Protein AF-A0A443SH19-F1 (afdb_monomer_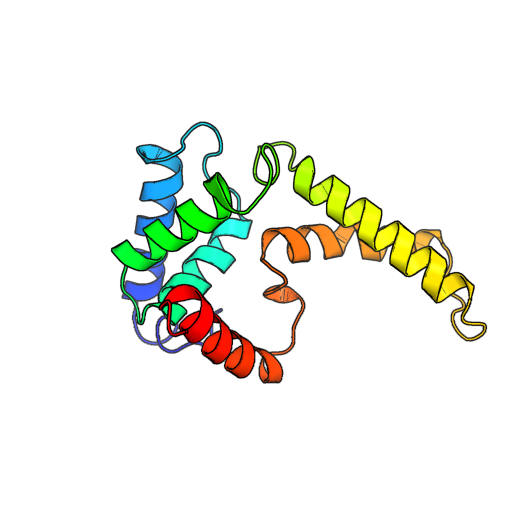lite)

InterPro domains:
  IPR000195 Rab-GAP-TBC domain [PF00566] (2-131)
  IPR000195 Rab-GAP-TBC domain [PS50086] (1-146)
  IPR035969 Rab-GAP-TBC domain superfamily [SSF47923] (1-92)
  IPR050302 Rab GTPase-activating TBC domain-containing protein [PTHR47219] (1-131)

Radius of gyration: 17.38 Å; chains: 1; bounding box: 37×33×47 Å

Sequence (148 aa):
MPHHTLFTTDFDGTAKLRRILIAYSVHVNPIIGYCQAMNFIAAMLLVVFDGNEIHSLMGLICIIDHYFPPQYYDQQLTGARADQFLLRDLVTNRLRCDPKVILSEQIMDEITNSVTLNWFLSLFHNAVPWQHRAYLHYKSKLYICGVQ

Organism: NCBI:txid299467

Structure (mmCIF, N/CA/C/O backbone):
data_AF-A0A443SH19-F1
#
_entry.id   AF-A0A443SH19-F1
#
loop_
_atom_site.group_PDB
_atom_site.id
_atom_site.type_symbol
_atom_site.label_atom_id
_atom_site.label_alt_id
_atom_site.label_comp_id
_atom_site.label_asym_id
_atom_site.label_entity_id
_atom_site.label_seq_id
_atom_site.pdbx_PDB_ins_code
_atom_site.Cartn_x
_atom_site.Cartn_y
_atom_site.Cartn_z
_atom_site.occupancy
_atom_site.B_iso_or_equiv
_atom_site.auth_seq_id
_atom_site.auth_comp_id
_atom_site.auth_asym_id
_atom_site.auth_atom_id
_atom_site.pdbx_PDB_model_num
ATOM 1 N N . MET A 1 1 ? 4.291 -11.831 -0.068 1.00 52.41 1 MET A N 1
ATOM 2 C CA . MET A 1 1 ? 3.765 -12.998 -0.811 1.00 52.41 1 MET A CA 1
ATOM 3 C C . MET A 1 1 ? 4.913 -13.924 -1.244 1.00 52.41 1 MET A C 1
ATOM 5 O O . MET A 1 1 ? 5.327 -13.856 -2.390 1.00 52.41 1 MET A O 1
ATOM 9 N N . PRO A 1 2 ? 5.448 -14.785 -0.364 1.00 50.94 2 PRO A N 1
ATOM 10 C CA . PRO A 1 2 ? 6.589 -15.650 -0.697 1.00 50.94 2 PRO A CA 1
ATOM 11 C C . PRO A 1 2 ? 6.222 -16.963 -1.414 1.00 50.94 2 PRO A C 1
ATOM 13 O O . PRO A 1 2 ? 7.098 -17.790 -1.594 1.00 50.94 2 PRO A O 1
ATOM 16 N N . HIS A 1 3 ? 4.957 -17.191 -1.795 1.00 54.00 3 HIS A N 1
ATOM 17 C CA . HIS A 1 3 ? 4.494 -18.466 -2.380 1.00 54.00 3 HIS A CA 1
ATOM 18 C C . HIS A 1 3 ? 3.833 -18.334 -3.761 1.00 54.00 3 HIS A C 1
ATOM 20 O O . HIS A 1 3 ? 3.348 -19.321 -4.301 1.00 54.00 3 HIS A O 1
ATOM 26 N N . HIS A 1 4 ? 3.758 -17.124 -4.322 1.00 61.28 4 HIS A N 1
ATOM 27 C CA . HIS A 1 4 ? 3.201 -16.929 -5.660 1.00 61.28 4 HIS A CA 1
ATOM 28 C C . HIS A 1 4 ? 4.296 -17.163 -6.706 1.00 61.28 4 HIS A C 1
ATOM 30 O O . HIS A 1 4 ? 5.395 -16.647 -6.523 1.00 61.28 4 HIS A O 1
ATOM 36 N N . THR A 1 5 ? 3.987 -17.858 -7.806 1.00 61.59 5 THR A N 1
ATOM 37 C CA . THR A 1 5 ? 4.937 -18.277 -8.859 1.00 61.59 5 THR A CA 1
ATOM 38 C C . THR A 1 5 ? 5.858 -17.137 -9.324 1.00 61.59 5 THR A C 1
ATOM 40 O O . THR A 1 5 ? 7.074 -17.302 -9.384 1.00 61.59 5 THR A O 1
ATOM 43 N N . LEU A 1 6 ? 5.309 -15.929 -9.515 1.00 57.97 6 LEU A N 1
ATOM 44 C CA . LEU A 1 6 ? 6.078 -14.712 -9.850 1.00 57.97 6 LEU A CA 1
ATOM 45 C C . LEU A 1 6 ? 7.191 -14.339 -8.849 1.00 57.97 6 LEU A C 1
ATOM 47 O O . LEU A 1 6 ? 8.136 -13.663 -9.230 1.00 57.97 6 LEU A O 1
ATOM 51 N N . PHE A 1 7 ? 7.074 -14.727 -7.578 1.00 58.56 7 PHE A N 1
ATOM 52 C CA . PHE A 1 7 ? 8.023 -14.396 -6.507 1.00 58.56 7 PHE A CA 1
ATOM 53 C C . PHE A 1 7 ? 8.794 -15.615 -5.974 1.00 58.56 7 PHE A C 1
ATOM 55 O O . PHE A 1 7 ? 9.685 -15.443 -5.147 1.00 58.56 7 PHE A O 1
ATOM 62 N N . THR A 1 8 ? 8.460 -16.834 -6.414 1.00 58.66 8 THR A N 1
ATOM 63 C CA . THR A 1 8 ? 9.131 -18.081 -5.997 1.00 58.66 8 THR A CA 1
ATOM 64 C C . THR A 1 8 ? 10.028 -18.688 -7.061 1.00 58.66 8 THR A C 1
ATOM 66 O O . THR A 1 8 ? 11.057 -19.260 -6.719 1.00 58.66 8 THR A O 1
ATOM 69 N N . THR A 1 9 ? 9.630 -18.619 -8.331 1.00 53.25 9 THR A N 1
ATOM 70 C CA . THR A 1 9 ? 10.354 -19.258 -9.446 1.00 53.25 9 THR A CA 1
ATOM 71 C C . THR A 1 9 ? 11.082 -18.252 -10.330 1.00 53.25 9 THR A C 1
ATOM 73 O O . THR A 1 9 ? 12.105 -18.599 -10.908 1.00 53.25 9 THR A O 1
ATOM 76 N N . ASP A 1 10 ? 10.613 -17.003 -10.377 1.00 56.41 10 ASP A N 1
ATOM 77 C CA . ASP A 1 10 ? 11.247 -15.919 -11.128 1.00 56.41 10 ASP A CA 1
ATOM 78 C C . ASP A 1 10 ? 11.981 -14.954 -10.188 1.00 56.41 10 ASP A C 1
ATOM 80 O O . ASP A 1 10 ? 11.366 -14.184 -9.448 1.00 56.41 10 ASP A O 1
ATOM 84 N N . PHE A 1 11 ? 13.315 -14.914 -10.271 1.00 59.91 11 PHE A N 1
ATOM 85 C CA . PHE A 1 11 ? 14.128 -13.861 -9.637 1.00 59.91 11 PHE A CA 1
ATOM 86 C C . PHE A 1 11 ? 13.761 -12.445 -10.137 1.00 59.91 11 PHE A C 1
ATOM 88 O O . PHE A 1 11 ? 14.098 -11.446 -9.497 1.00 59.91 11 PHE A O 1
ATOM 95 N N . ASP A 1 12 ? 13.035 -12.350 -11.254 1.00 79.44 12 ASP A N 1
ATOM 96 C CA . ASP A 1 12 ? 12.594 -11.098 -11.863 1.00 79.44 12 ASP A CA 1
ATOM 97 C C . ASP A 1 12 ? 11.445 -10.418 -11.094 1.00 79.44 12 ASP A C 1
ATOM 99 O O . ASP A 1 12 ? 11.378 -9.192 -11.069 1.00 79.44 12 ASP A O 1
ATOM 103 N N . GLY A 1 13 ? 10.583 -11.153 -10.376 1.00 81.25 13 GLY A N 1
ATOM 104 C CA . GLY A 1 13 ? 9.439 -10.554 -9.669 1.00 81.25 13 GLY A CA 1
ATOM 105 C C . GLY A 1 13 ? 9.842 -9.552 -8.580 1.00 81.25 13 GLY A C 1
ATOM 106 O O . GLY A 1 13 ? 9.282 -8.458 -8.481 1.00 81.25 13 GLY A O 1
ATOM 107 N N . THR A 1 14 ? 10.870 -9.879 -7.795 1.00 86.38 14 THR A N 1
ATOM 108 C CA . THR A 1 14 ? 11.419 -8.972 -6.770 1.00 86.38 14 THR A CA 1
ATOM 109 C C . THR A 1 14 ? 12.145 -7.781 -7.399 1.00 86.38 14 THR A C 1
ATOM 111 O O . THR A 1 14 ? 12.058 -6.662 -6.889 1.00 86.38 14 THR A O 1
ATOM 114 N N . ALA A 1 15 ? 12.833 -7.994 -8.526 1.00 90.38 15 ALA A N 1
ATOM 115 C CA . ALA A 1 15 ? 13.498 -6.921 -9.258 1.00 90.38 15 ALA A CA 1
ATOM 116 C C . ALA A 1 15 ? 12.478 -5.934 -9.854 1.00 90.38 15 ALA A C 1
ATOM 118 O O . ALA A 1 15 ? 12.632 -4.726 -9.673 1.00 90.38 15 ALA A O 1
ATOM 119 N N . LYS A 1 16 ? 11.404 -6.448 -10.469 1.00 92.75 16 LYS A N 1
ATOM 120 C CA . LYS A 1 16 ? 10.251 -5.678 -10.960 1.00 92.75 16 LYS A CA 1
ATOM 121 C C . LYS A 1 16 ? 9.607 -4.855 -9.853 1.00 92.75 16 LYS A C 1
ATOM 123 O O . LYS A 1 16 ? 9.435 -3.645 -9.983 1.00 92.75 16 LYS A O 1
ATOM 128 N N . LEU A 1 17 ? 9.325 -5.491 -8.715 1.00 93.44 17 LEU A N 1
ATOM 129 C CA . LEU A 1 17 ? 8.761 -4.814 -7.548 1.00 93.44 17 LEU A CA 1
ATOM 130 C C . LEU A 1 17 ? 9.649 -3.648 -7.095 1.00 93.44 17 LEU A C 1
ATOM 132 O O . LEU A 1 17 ? 9.162 -2.537 -6.894 1.00 93.44 17 LEU A O 1
ATOM 136 N N . ARG A 1 18 ? 10.963 -3.877 -6.984 1.00 93.94 18 ARG A N 1
ATOM 137 C CA . ARG A 1 18 ? 11.918 -2.834 -6.598 1.00 93.94 18 ARG A CA 1
ATOM 138 C C . ARG A 1 18 ? 11.941 -1.680 -7.603 1.00 93.94 18 ARG A C 1
ATOM 140 O O . ARG A 1 18 ? 11.966 -0.529 -7.176 1.00 93.94 18 ARG A O 1
ATOM 147 N N . ARG A 1 19 ? 11.916 -1.963 -8.910 1.00 96.19 19 ARG A N 1
ATOM 148 C CA . ARG A 1 19 ? 11.883 -0.927 -9.956 1.00 96.19 19 ARG A CA 1
ATOM 149 C C . ARG A 1 19 ? 10.624 -0.070 -9.862 1.00 96.19 19 ARG A C 1
ATOM 151 O O . ARG A 1 19 ? 10.749 1.149 -9.886 1.00 96.19 19 ARG A O 1
ATOM 158 N N . ILE A 1 20 ? 9.453 -0.675 -9.662 1.00 96.50 20 ILE A N 1
ATOM 159 C CA . ILE A 1 20 ? 8.187 0.057 -9.475 1.00 96.50 20 ILE A CA 1
ATOM 160 C C . ILE A 1 20 ? 8.253 0.972 -8.250 1.00 96.50 20 ILE A C 1
ATOM 162 O O . ILE A 1 20 ? 7.899 2.145 -8.330 1.00 96.50 20 ILE A O 1
ATOM 166 N N . LEU A 1 21 ? 8.728 0.457 -7.115 1.00 95.88 21 LEU A N 1
ATOM 167 C CA . LEU A 1 21 ? 8.780 1.228 -5.872 1.00 95.88 21 LEU A CA 1
ATOM 168 C C . LEU A 1 21 ? 9.782 2.384 -5.943 1.00 95.88 21 LEU A C 1
ATOM 170 O O . LEU A 1 21 ? 9.497 3.464 -5.429 1.00 95.88 21 LEU A O 1
ATOM 174 N N . ILE A 1 22 ? 10.932 2.183 -6.595 1.00 96.31 22 ILE A N 1
ATOM 175 C CA . ILE A 1 22 ? 11.896 3.260 -6.861 1.00 96.31 22 ILE A CA 1
ATOM 176 C C . ILE A 1 22 ? 11.291 4.278 -7.830 1.00 96.31 22 ILE A C 1
ATOM 178 O O . ILE A 1 22 ? 11.366 5.474 -7.566 1.00 96.31 22 ILE A O 1
ATOM 182 N N . ALA A 1 23 ? 10.652 3.820 -8.912 1.00 96.69 23 ALA A N 1
ATOM 183 C CA . ALA A 1 23 ? 9.990 4.697 -9.873 1.00 96.69 23 ALA A CA 1
ATOM 184 C C . ALA A 1 23 ? 8.982 5.615 -9.179 1.00 96.69 23 ALA A C 1
ATOM 186 O O . ALA A 1 23 ? 9.040 6.831 -9.344 1.00 96.69 23 ALA A O 1
ATOM 187 N N . TYR A 1 24 ? 8.127 5.050 -8.327 1.00 95.75 24 TYR A N 1
ATOM 188 C CA . TYR A 1 24 ? 7.164 5.830 -7.564 1.00 95.75 24 TYR A CA 1
ATOM 189 C C . TYR A 1 24 ? 7.844 6.782 -6.564 1.00 95.75 24 TYR A C 1
ATOM 191 O O . TYR A 1 24 ? 7.673 7.996 -6.648 1.00 95.75 24 TYR A O 1
ATOM 199 N N . SER A 1 25 ? 8.652 6.242 -5.646 1.00 94.75 25 SER A N 1
ATOM 200 C CA . SER A 1 25 ? 9.163 6.999 -4.493 1.00 94.75 25 SER A CA 1
ATOM 201 C C . SER A 1 25 ? 10.243 8.025 -4.827 1.00 94.75 25 SER A C 1
ATOM 203 O O . SER A 1 25 ? 10.385 8.999 -4.098 1.00 94.75 25 SER A O 1
ATOM 205 N N . VAL A 1 26 ? 11.022 7.817 -5.890 1.00 95.06 26 VAL A N 1
ATOM 206 C CA . VAL A 1 26 ? 12.130 8.712 -6.259 1.00 95.06 26 VAL A CA 1
ATOM 207 C C . VAL A 1 26 ? 11.736 9.647 -7.396 1.00 95.06 26 VAL A C 1
ATOM 209 O O . VAL A 1 26 ? 12.154 10.803 -7.399 1.00 95.06 26 VAL A O 1
ATOM 212 N N . HIS A 1 27 ? 10.952 9.165 -8.365 1.00 94.50 27 HIS A N 1
ATOM 213 C CA . HIS A 1 27 ? 10.712 9.903 -9.607 1.00 94.50 27 HIS A CA 1
ATOM 214 C C . HIS A 1 27 ? 9.301 10.480 -9.730 1.00 94.50 27 HIS A C 1
ATOM 216 O O . HIS A 1 27 ? 9.157 11.551 -10.313 1.00 94.50 27 HIS A O 1
ATOM 222 N N . VAL A 1 28 ? 8.274 9.809 -9.200 1.00 93.56 28 VAL A N 1
ATOM 223 C CA . VAL A 1 28 ? 6.881 10.271 -9.332 1.00 93.56 28 VAL A CA 1
ATOM 224 C C . VAL A 1 28 ? 6.479 11.171 -8.169 1.00 93.56 28 VAL A C 1
ATOM 226 O O . VAL A 1 28 ? 6.050 12.299 -8.395 1.00 93.56 28 VAL A O 1
ATOM 229 N N . ASN A 1 29 ? 6.631 10.698 -6.929 1.00 90.88 29 ASN A N 1
ATOM 230 C CA . ASN A 1 29 ? 6.188 11.431 -5.745 1.00 90.88 29 ASN A CA 1
ATOM 231 C C . ASN A 1 29 ? 7.216 11.349 -4.598 1.00 90.88 29 ASN A C 1
ATOM 233 O O . ASN A 1 29 ? 7.020 10.609 -3.630 1.00 90.88 29 ASN A O 1
ATOM 237 N N . PRO A 1 30 ? 8.317 12.124 -4.672 1.00 90.31 30 PRO A N 1
ATOM 238 C CA . PRO A 1 30 ? 9.358 12.125 -3.642 1.00 90.31 30 PRO A CA 1
ATOM 239 C C . PRO A 1 30 ? 8.918 12.744 -2.311 1.00 90.31 30 PRO A C 1
ATOM 241 O O . PRO A 1 30 ? 9.586 12.540 -1.301 1.00 90.31 30 PRO A O 1
ATOM 244 N N . ILE A 1 31 ? 7.804 13.486 -2.292 1.00 89.88 31 ILE A N 1
ATOM 245 C CA . ILE A 1 31 ? 7.253 14.085 -1.068 1.00 89.88 31 ILE A CA 1
ATOM 246 C C . ILE A 1 31 ? 6.655 12.997 -0.172 1.00 89.88 31 ILE A C 1
ATOM 248 O O . ILE A 1 31 ? 6.913 12.981 1.029 1.00 89.88 31 ILE A O 1
ATOM 252 N N . ILE A 1 32 ? 5.878 12.079 -0.756 1.00 89.94 32 ILE A N 1
ATOM 253 C CA . ILE A 1 32 ? 5.389 10.888 -0.047 1.00 89.94 32 ILE A CA 1
ATOM 254 C C . ILE A 1 32 ? 6.543 9.899 0.152 1.00 89.94 32 ILE A C 1
ATOM 256 O O . ILE A 1 32 ? 6.734 9.360 1.244 1.00 89.94 32 ILE A O 1
ATOM 260 N N . GLY A 1 33 ? 7.337 9.683 -0.898 1.00 89.69 33 GLY A N 1
ATOM 261 C CA . GLY A 1 33 ? 8.450 8.750 -0.882 1.00 89.69 33 GLY A CA 1
ATOM 262 C C . GLY A 1 33 ? 7.986 7.299 -0.751 1.00 89.69 33 GLY A C 1
ATOM 263 O O . GLY A 1 33 ? 6.929 6.903 -1.240 1.00 89.69 33 GLY A O 1
ATOM 264 N N . TYR A 1 34 ? 8.823 6.471 -0.130 1.00 90.38 34 TYR A N 1
ATOM 265 C CA . TYR A 1 34 ? 8.543 5.052 0.054 1.00 90.38 34 TYR A CA 1
ATOM 266 C C . TYR A 1 34 ? 7.964 4.775 1.444 1.00 90.38 34 TYR A C 1
ATOM 268 O O . TYR A 1 34 ? 8.621 5.010 2.458 1.00 90.38 34 TYR A O 1
ATOM 276 N N . CYS A 1 35 ? 6.771 4.183 1.481 1.00 87.62 35 CYS A N 1
ATOM 277 C CA . CYS A 1 35 ? 6.182 3.612 2.687 1.00 87.62 35 CYS A CA 1
ATOM 278 C C . CYS A 1 35 ? 6.202 2.078 2.606 1.00 87.62 35 CYS A C 1
ATOM 280 O O . CYS A 1 35 ? 5.839 1.502 1.580 1.00 87.62 35 CYS A O 1
ATOM 282 N N . GLN A 1 36 ? 6.573 1.397 3.699 1.00 83.56 36 GLN A N 1
ATOM 283 C CA . GLN A 1 36 ? 6.731 -0.068 3.750 1.00 83.56 36 GLN A CA 1
ATOM 284 C C . GLN A 1 36 ? 5.512 -0.828 3.206 1.00 83.56 36 GLN A C 1
ATOM 286 O O . GLN A 1 36 ? 5.647 -1.885 2.584 1.00 83.56 36 GLN A O 1
ATOM 291 N N . ALA A 1 37 ? 4.314 -0.290 3.420 1.00 82.31 37 ALA A N 1
ATOM 292 C CA . ALA A 1 37 ? 3.082 -0.928 2.990 1.00 82.31 37 ALA A CA 1
ATOM 293 C C . ALA A 1 37 ? 2.904 -0.976 1.462 1.00 82.31 37 ALA A C 1
ATOM 295 O O . ALA A 1 37 ? 2.271 -1.904 0.950 1.00 82.31 37 ALA A O 1
ATOM 296 N N . MET A 1 38 ? 3.546 -0.061 0.725 1.00 90.44 38 MET A N 1
ATOM 297 C CA . MET A 1 38 ? 3.522 -0.027 -0.741 1.00 90.44 38 MET A CA 1
ATOM 298 C C . MET A 1 38 ? 4.067 -1.316 -1.357 1.00 90.44 38 MET A C 1
ATOM 300 O O . MET A 1 38 ? 3.630 -1.689 -2.440 1.00 90.44 38 MET A O 1
ATOM 304 N N . ASN A 1 39 ? 4.951 -2.047 -0.665 1.00 90.50 39 ASN A N 1
ATOM 305 C CA . ASN A 1 39 ? 5.419 -3.359 -1.124 1.00 90.50 39 ASN A CA 1
ATOM 306 C C . ASN A 1 39 ? 4.266 -4.319 -1.396 1.00 90.50 39 ASN A C 1
ATOM 308 O O . ASN A 1 39 ? 4.287 -5.040 -2.389 1.00 90.50 39 ASN A O 1
ATOM 312 N N . PHE A 1 40 ? 3.278 -4.361 -0.501 1.00 87.12 40 PHE A N 1
ATOM 313 C CA . PHE A 1 40 ? 2.159 -5.290 -0.620 1.00 87.12 40 PHE A CA 1
ATOM 314 C C . PHE A 1 40 ? 1.225 -4.872 -1.750 1.00 87.12 40 PHE A C 1
ATOM 316 O O . PHE A 1 40 ? 0.808 -5.724 -2.532 1.00 87.12 40 PHE A O 1
ATOM 323 N N . ILE A 1 41 ? 0.962 -3.569 -1.871 1.00 89.12 41 ILE A N 1
ATOM 324 C CA . ILE A 1 41 ? 0.124 -3.007 -2.933 1.00 89.12 41 ILE A CA 1
ATOM 325 C C . ILE A 1 41 ? 0.786 -3.238 -4.294 1.00 89.12 41 ILE A C 1
ATOM 327 O O . ILE A 1 41 ? 0.182 -3.844 -5.172 1.00 89.12 41 ILE A O 1
ATOM 331 N N . ALA A 1 42 ? 2.049 -2.844 -4.458 1.00 91.38 42 ALA A N 1
ATOM 332 C CA . ALA A 1 42 ? 2.783 -3.004 -5.708 1.00 91.38 42 ALA A CA 1
ATOM 333 C C . ALA A 1 42 ? 2.984 -4.481 -6.082 1.00 91.38 42 ALA A C 1
ATOM 335 O O . ALA A 1 42 ? 2.832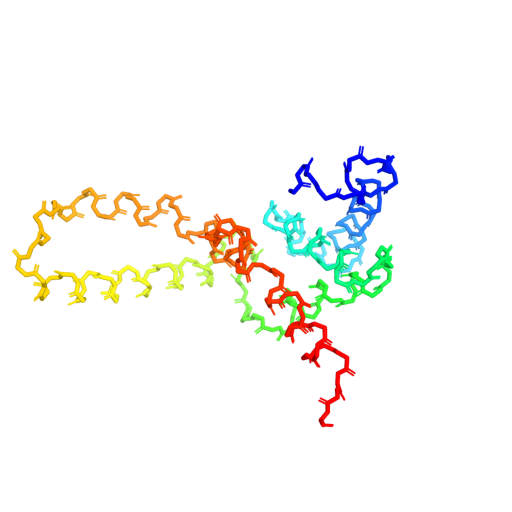 -4.839 -7.248 1.00 91.38 42 ALA A O 1
ATOM 336 N N . ALA A 1 43 ? 3.253 -5.362 -5.110 1.00 88.69 43 ALA A N 1
ATOM 337 C CA . ALA A 1 43 ? 3.332 -6.798 -5.369 1.00 88.69 43 ALA A CA 1
ATOM 338 C C . ALA A 1 43 ? 1.978 -7.368 -5.806 1.00 88.69 43 ALA A C 1
ATOM 340 O O . ALA A 1 43 ? 1.930 -8.173 -6.728 1.00 88.69 43 ALA A O 1
ATOM 341 N N . MET A 1 44 ? 0.878 -6.943 -5.179 1.00 85.94 44 MET A N 1
ATOM 342 C CA . MET A 1 44 ? -0.468 -7.346 -5.584 1.00 85.94 44 MET A CA 1
ATOM 343 C C . MET A 1 44 ? -0.789 -6.867 -7.000 1.00 85.94 44 MET A C 1
ATOM 345 O O . MET A 1 44 ? -1.266 -7.661 -7.804 1.00 85.94 44 MET A O 1
ATOM 349 N N . LEU A 1 45 ? -0.494 -5.607 -7.320 1.00 88.06 45 LEU A N 1
ATOM 350 C CA . LEU A 1 45 ? -0.709 -5.049 -8.654 1.00 88.06 45 LEU A CA 1
ATOM 351 C C . LEU A 1 45 ? 0.123 -5.778 -9.711 1.00 88.06 45 LEU A C 1
ATOM 353 O O . LEU A 1 45 ? -0.407 -6.102 -10.767 1.00 88.06 45 LEU A O 1
ATOM 357 N N . LEU A 1 46 ? 1.371 -6.138 -9.396 1.00 89.50 46 LEU A N 1
ATOM 358 C CA . LEU A 1 46 ? 2.197 -6.974 -10.268 1.00 89.50 46 LEU A CA 1
ATOM 359 C C . LEU A 1 46 ? 1.542 -8.315 -10.585 1.00 89.50 46 LEU A C 1
ATOM 361 O O . LEU A 1 46 ? 1.629 -8.764 -11.721 1.00 89.50 46 LEU A O 1
ATOM 365 N N . VAL A 1 47 ? 0.875 -8.956 -9.623 1.00 84.88 47 VAL A N 1
ATOM 366 C CA . VAL A 1 47 ? 0.130 -10.190 -9.910 1.00 84.88 47 VAL A CA 1
ATOM 367 C C . VAL A 1 47 ? -1.143 -9.891 -10.711 1.00 84.88 47 VAL A C 1
ATOM 369 O O . VAL A 1 47 ? -1.434 -10.589 -11.677 1.00 84.88 47 VAL A O 1
ATOM 372 N N . VAL A 1 48 ? -1.878 -8.828 -10.367 1.00 84.00 48 VAL A N 1
ATOM 373 C CA . VAL A 1 48 ? -3.102 -8.408 -11.077 1.00 84.00 48 VAL A CA 1
ATOM 374 C C . VAL A 1 48 ? -2.835 -8.094 -12.543 1.00 84.00 48 VAL A C 1
ATOM 376 O O . VAL A 1 48 ? -3.649 -8.449 -13.389 1.00 84.00 48 VAL A O 1
ATOM 379 N N . PHE A 1 49 ? -1.693 -7.494 -12.856 1.00 87.31 49 PHE A N 1
ATOM 380 C CA . PHE A 1 49 ? -1.303 -7.152 -14.220 1.00 87.31 49 PHE A CA 1
ATOM 381 C C . PHE A 1 49 ? -0.323 -8.150 -14.841 1.00 87.31 49 PHE A C 1
ATOM 383 O O . PHE A 1 49 ? 0.420 -7.785 -15.752 1.00 87.31 49 PHE A O 1
ATOM 390 N N . ASP A 1 50 ? -0.303 -9.390 -14.343 1.00 86.19 50 ASP A N 1
ATOM 391 C CA . ASP A 1 50 ? 0.449 -10.510 -14.919 1.00 86.19 50 ASP A CA 1
ATOM 392 C C . ASP A 1 50 ? 1.947 -10.175 -15.158 1.00 86.19 50 ASP A C 1
ATOM 394 O O . ASP A 1 50 ? 2.559 -10.554 -16.153 1.00 86.19 50 ASP A O 1
ATOM 398 N N . GLY A 1 51 ? 2.552 -9.426 -14.229 1.00 86.06 51 GLY A N 1
ATOM 399 C CA . GLY A 1 51 ? 3.961 -9.025 -14.235 1.00 86.06 51 GLY A CA 1
ATOM 400 C C . GLY A 1 51 ? 4.284 -7.736 -15.002 1.00 86.06 51 GLY A C 1
ATOM 401 O O . GLY A 1 51 ? 5.465 -7.400 -15.128 1.00 86.06 51 GLY A O 1
ATOM 402 N N . ASN A 1 52 ? 3.283 -7.009 -15.511 1.00 91.25 52 ASN A N 1
ATOM 403 C CA . ASN A 1 52 ? 3.484 -5.755 -16.242 1.00 91.25 52 ASN A CA 1
ATOM 404 C C . ASN A 1 52 ? 3.823 -4.585 -15.296 1.00 91.25 52 ASN A C 1
ATOM 406 O O . ASN A 1 52 ? 2.980 -4.126 -14.521 1.00 91.25 52 ASN A O 1
ATOM 410 N N . GLU A 1 53 ? 5.055 -4.076 -15.382 1.00 94.19 53 GLU A N 1
ATOM 411 C CA . GLU A 1 53 ? 5.560 -3.021 -14.493 1.00 94.19 53 GLU A CA 1
ATOM 412 C C . GLU A 1 53 ? 4.869 -1.670 -14.692 1.00 94.19 53 GLU A C 1
ATOM 414 O O . GLU A 1 53 ? 4.606 -0.975 -13.713 1.00 94.19 53 GLU A O 1
ATOM 419 N N . ILE A 1 54 ? 4.540 -1.311 -15.936 1.00 94.50 54 ILE A N 1
ATOM 420 C CA . ILE A 1 54 ? 3.937 -0.012 -16.263 1.00 94.50 54 ILE A CA 1
ATOM 421 C C . ILE A 1 54 ? 2.521 0.053 -15.695 1.00 94.50 54 ILE A C 1
ATOM 423 O O . ILE A 1 54 ? 2.205 0.980 -14.952 1.00 94.50 54 ILE A O 1
ATOM 427 N N . HIS A 1 55 ? 1.689 -0.957 -15.965 1.00 92.50 55 HIS A N 1
ATOM 428 C CA . HIS A 1 55 ? 0.331 -1.009 -15.413 1.00 92.50 55 HIS A CA 1
ATOM 429 C C . HIS A 1 55 ? 0.344 -1.071 -13.883 1.00 92.50 55 HIS A C 1
ATOM 431 O O . HIS A 1 55 ? -0.462 -0.414 -13.229 1.00 92.50 55 HIS A O 1
ATOM 437 N N . SER A 1 56 ? 1.300 -1.802 -13.303 1.00 93.62 56 SER A N 1
ATOM 438 C CA . SER A 1 56 ? 1.447 -1.888 -11.847 1.00 93.62 56 SER A CA 1
ATOM 439 C C . SER A 1 56 ? 1.850 -0.557 -11.219 1.00 93.62 56 SER A C 1
ATOM 441 O O . SER A 1 56 ? 1.304 -0.185 -10.183 1.00 93.62 56 SER A O 1
ATOM 443 N N . LEU A 1 57 ? 2.763 0.186 -11.849 1.00 95.12 57 LEU A N 1
ATOM 444 C CA . LEU A 1 57 ? 3.138 1.528 -11.412 1.00 95.12 57 LEU A CA 1
ATOM 445 C C . LEU A 1 57 ? 1.958 2.498 -11.528 1.00 95.12 57 LEU A C 1
ATOM 447 O O . LEU A 1 57 ? 1.676 3.215 -10.573 1.00 95.12 57 LEU A O 1
ATOM 451 N N . MET A 1 58 ? 1.236 2.487 -12.651 1.00 93.69 58 MET A N 1
ATOM 452 C CA . MET A 1 58 ? 0.045 3.325 -12.827 1.00 93.69 58 MET A CA 1
ATOM 453 C C . MET A 1 58 ? -1.027 3.006 -11.783 1.00 93.69 58 MET A C 1
ATOM 455 O O . MET A 1 58 ? -1.570 3.918 -11.170 1.00 93.69 58 MET A O 1
ATOM 459 N N . GLY A 1 59 ? -1.281 1.722 -11.516 1.00 93.19 59 GLY A N 1
ATOM 460 C CA . GLY A 1 59 ? -2.195 1.302 -10.456 1.00 93.19 59 GLY A CA 1
ATOM 461 C C . GLY A 1 59 ? -1.754 1.791 -9.075 1.00 93.19 59 GLY A C 1
ATOM 462 O O . GLY A 1 59 ? -2.590 2.236 -8.292 1.00 93.19 59 GLY A O 1
ATOM 463 N N . LEU A 1 60 ? -0.449 1.762 -8.783 1.00 93.62 60 LEU A N 1
ATOM 464 C CA . LEU A 1 60 ? 0.087 2.263 -7.518 1.00 93.62 60 LEU A CA 1
ATOM 465 C C . LEU A 1 60 ? -0.145 3.774 -7.390 1.00 93.62 60 LEU A C 1
ATOM 467 O O . LEU A 1 60 ? -0.651 4.212 -6.364 1.00 93.62 60 LEU A O 1
ATOM 471 N N . ILE A 1 61 ? 0.143 4.545 -8.441 1.00 93.75 61 ILE A N 1
ATOM 472 C CA . ILE A 1 61 ? -0.118 5.992 -8.492 1.00 93.75 61 ILE A CA 1
ATOM 473 C C . ILE A 1 61 ? -1.607 6.272 -8.272 1.00 93.75 61 ILE A C 1
ATOM 475 O O . ILE A 1 61 ? -1.961 7.061 -7.404 1.00 93.75 61 ILE A O 1
ATOM 479 N N . CYS A 1 62 ? -2.496 5.576 -8.988 1.00 92.38 62 CYS A N 1
ATOM 480 C CA . CYS A 1 62 ? -3.940 5.741 -8.822 1.00 92.38 62 CYS A CA 1
ATOM 481 C C . CYS A 1 62 ? -4.401 5.486 -7.385 1.00 92.38 62 CYS A C 1
ATOM 483 O O . CYS A 1 62 ? -5.230 6.229 -6.865 1.00 92.38 62 CYS A O 1
ATOM 485 N N . ILE A 1 63 ? -3.868 4.457 -6.729 1.00 90.00 63 ILE A N 1
ATOM 486 C CA . ILE A 1 63 ? -4.242 4.151 -5.349 1.00 90.00 63 ILE A CA 1
ATOM 487 C C . ILE A 1 63 ? -3.709 5.227 -4.399 1.00 90.00 63 ILE A C 1
ATOM 489 O O . ILE A 1 63 ? -4.483 5.787 -3.627 1.00 90.00 63 ILE A O 1
ATOM 493 N N . ILE A 1 64 ? -2.407 5.517 -4.438 1.00 90.06 64 ILE A N 1
ATOM 494 C CA . ILE A 1 64 ? -1.771 6.372 -3.429 1.00 90.06 64 ILE A CA 1
ATOM 495 C C . ILE A 1 64 ? -2.122 7.852 -3.627 1.00 90.06 64 ILE A C 1
ATOM 497 O O . ILE A 1 64 ? -2.406 8.534 -2.645 1.00 90.06 64 ILE A O 1
ATOM 501 N N . ASP A 1 65 ? -2.135 8.334 -4.871 1.00 89.19 65 ASP A N 1
ATOM 502 C CA . ASP A 1 65 ? -2.247 9.766 -5.170 1.00 89.19 65 ASP A CA 1
ATOM 503 C C . ASP A 1 65 ? -3.689 10.212 -5.476 1.00 89.19 65 ASP A C 1
ATOM 505 O O . ASP A 1 65 ? -3.986 11.405 -5.402 1.00 89.19 65 ASP A O 1
ATOM 509 N N . HIS A 1 66 ? -4.590 9.288 -5.840 1.00 87.38 66 HIS A N 1
ATOM 510 C CA . HIS A 1 66 ? -5.943 9.644 -6.298 1.00 87.38 66 HIS A CA 1
ATOM 511 C C . HIS A 1 66 ? -7.088 8.986 -5.526 1.00 87.38 66 HIS A C 1
ATOM 513 O O . HIS A 1 66 ? -8.142 9.603 -5.385 1.00 87.38 66 HIS A O 1
ATOM 519 N N . TYR A 1 67 ? -6.930 7.747 -5.054 1.00 87.88 67 TYR A N 1
ATOM 520 C CA . TYR A 1 67 ? -8.009 7.045 -4.355 1.00 87.88 67 TYR A CA 1
ATOM 521 C C . TYR A 1 67 ? -8.115 7.459 -2.886 1.00 87.88 67 TYR A C 1
ATOM 523 O O . TYR A 1 67 ? -9.214 7.688 -2.381 1.00 87.88 67 TYR A O 1
ATOM 531 N N . PHE A 1 68 ? -6.981 7.542 -2.189 1.00 85.88 68 PHE A N 1
ATOM 532 C CA . PHE A 1 68 ? -6.963 7.925 -0.782 1.00 85.88 68 PHE A CA 1
ATOM 533 C C . PHE A 1 68 ? -6.947 9.442 -0.595 1.00 85.88 68 PHE A C 1
ATOM 535 O O . PHE A 1 68 ? -6.424 10.169 -1.443 1.00 85.88 68 PHE A O 1
ATOM 542 N N . PRO A 1 69 ? -7.495 9.939 0.530 1.00 84.00 69 PRO A N 1
ATOM 543 C CA . PRO A 1 69 ? -7.379 11.346 0.857 1.00 84.00 69 PRO A CA 1
ATOM 544 C C . PRO A 1 69 ? -5.903 11.741 1.032 1.00 84.00 69 PRO A C 1
ATOM 546 O O . PRO A 1 69 ? -5.050 10.893 1.330 1.00 84.00 69 PRO A O 1
ATOM 549 N N . PRO A 1 70 ? -5.590 13.041 0.902 1.00 80.81 70 PRO A N 1
ATOM 550 C CA . PRO A 1 70 ? -4.271 13.556 1.236 1.00 80.81 70 PRO A CA 1
ATOM 551 C C . PRO A 1 70 ? -3.823 13.094 2.6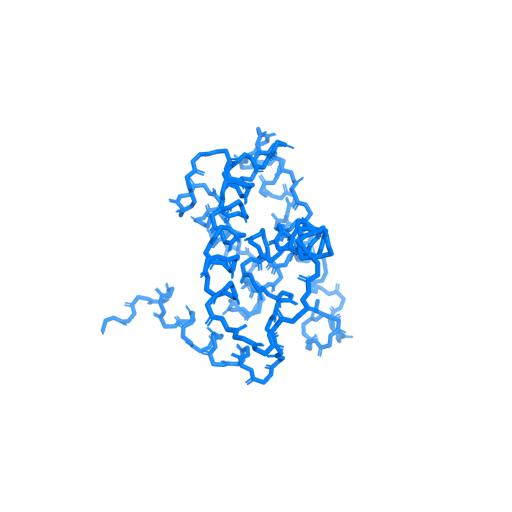37 1.00 80.81 70 PRO A C 1
ATOM 553 O O . PRO A 1 70 ? -4.644 12.858 3.521 1.00 80.81 70 PRO A O 1
ATOM 556 N N . GLN A 1 71 ? -2.511 12.942 2.838 1.00 85.12 71 GLN A N 1
ATOM 557 C CA . GLN A 1 71 ? -1.908 12.496 4.109 1.00 85.12 71 GLN A CA 1
ATOM 558 C C . GLN A 1 71 ? -2.239 11.056 4.550 1.00 85.12 71 GLN A C 1
ATOM 560 O O . GLN A 1 71 ? -1.971 10.675 5.691 1.00 85.12 71 GLN A O 1
ATOM 565 N N . TYR A 1 72 ? -2.788 10.211 3.674 1.00 86.69 72 TYR A N 1
ATOM 566 C CA . TYR A 1 72 ? -3.016 8.806 4.027 1.00 86.69 72 TYR A CA 1
ATOM 567 C C . TYR A 1 72 ? -1.714 7.987 4.093 1.00 86.69 72 TYR A C 1
ATOM 569 O O . TYR A 1 72 ? -1.528 7.199 5.019 1.00 86.69 72 TYR A O 1
ATOM 577 N N . TYR A 1 73 ? -0.796 8.209 3.145 1.00 85.94 73 TYR A N 1
ATOM 578 C CA . TYR A 1 73 ? 0.521 7.554 3.070 1.00 85.94 73 TYR A CA 1
ATOM 579 C C . TYR A 1 73 ? 1.693 8.494 3.388 1.00 85.94 73 TYR A C 1
ATOM 581 O O . TYR A 1 73 ? 2.835 8.171 3.066 1.00 85.94 73 TYR A O 1
ATOM 589 N N . ASP A 1 74 ? 1.435 9.655 3.995 1.00 83.69 74 ASP A N 1
ATOM 590 C CA . ASP A 1 74 ? 2.510 10.560 4.410 1.00 83.69 74 ASP A CA 1
ATOM 591 C C . ASP A 1 74 ? 3.348 9.967 5.557 1.00 83.69 74 ASP A C 1
ATOM 593 O O . ASP A 1 74 ? 3.049 8.904 6.100 1.00 83.69 74 ASP A O 1
ATOM 597 N N . GLN A 1 75 ? 4.415 10.658 5.958 1.00 81.25 75 GLN A N 1
ATOM 598 C CA . GLN A 1 75 ? 5.299 10.166 7.022 1.00 81.25 75 GLN A CA 1
ATOM 599 C C . GLN A 1 75 ? 4.586 9.966 8.367 1.00 81.25 75 GLN A C 1
ATOM 601 O O . GLN A 1 75 ? 5.024 9.152 9.183 1.00 81.25 75 GLN A O 1
ATOM 606 N N . GLN A 1 76 ? 3.502 10.706 8.614 1.00 84.00 76 GLN A N 1
ATOM 607 C CA . GLN A 1 76 ? 2.737 10.611 9.856 1.00 84.00 76 GLN A CA 1
ATOM 608 C C . GLN A 1 76 ? 1.601 9.581 9.773 1.00 84.00 76 GLN A C 1
ATOM 610 O O . GLN A 1 76 ? 1.134 9.107 10.814 1.00 84.00 76 GLN A O 1
ATOM 615 N N . LEU A 1 77 ? 1.227 9.166 8.560 1.00 86.69 77 LEU A N 1
ATOM 616 C CA . LEU A 1 77 ? 0.133 8.258 8.232 1.00 86.69 77 LEU A CA 1
ATOM 617 C C . LEU A 1 77 ? -1.191 8.745 8.828 1.00 86.69 77 LEU A C 1
ATOM 619 O O . LEU A 1 77 ? -1.973 7.957 9.363 1.00 86.69 77 LEU A O 1
ATOM 623 N N . THR A 1 78 ? -1.415 10.059 8.796 1.00 86.69 78 THR A N 1
ATOM 624 C CA . THR A 1 78 ? -2.508 10.709 9.535 1.00 86.69 78 THR A CA 1
ATOM 625 C C . THR A 1 78 ? -3.871 10.187 9.087 1.00 86.69 78 THR A C 1
ATOM 627 O O . THR A 1 78 ? -4.703 9.849 9.929 1.00 86.69 78 THR A O 1
ATOM 630 N N . GLY A 1 79 ? -4.076 10.040 7.773 1.00 85.75 79 GLY A N 1
ATOM 631 C CA . GLY A 1 79 ? -5.314 9.477 7.227 1.00 85.75 79 GLY A CA 1
ATOM 632 C C . GLY A 1 79 ? -5.529 8.020 7.646 1.00 85.75 79 GLY A C 1
ATOM 633 O O . GLY A 1 79 ? -6.592 7.670 8.150 1.00 85.75 79 GLY A O 1
ATOM 634 N N . ALA A 1 80 ? -4.496 7.181 7.545 1.00 86.56 80 ALA A N 1
ATOM 635 C CA . ALA A 1 80 ? -4.596 5.773 7.932 1.00 86.56 80 ALA A CA 1
ATOM 636 C C . ALA A 1 80 ? -4.818 5.580 9.446 1.00 86.56 80 ALA A C 1
ATOM 638 O O . ALA A 1 80 ? -5.515 4.655 9.864 1.00 86.56 80 ALA A O 1
ATOM 639 N N . ARG A 1 81 ? -4.255 6.461 10.284 1.00 86.56 81 ARG A N 1
ATOM 640 C CA . ARG A 1 81 ? -4.507 6.473 11.735 1.00 86.56 81 ARG A CA 1
ATOM 641 C C . ARG A 1 81 ? -5.940 6.883 12.068 1.00 86.56 81 ARG A C 1
ATOM 643 O O . ARG A 1 81 ? -6.509 6.333 13.008 1.00 86.56 81 ARG A O 1
ATOM 650 N N . ALA A 1 82 ? -6.522 7.819 11.317 1.00 87.25 82 ALA A N 1
ATOM 651 C CA . ALA A 1 82 ? -7.922 8.201 11.489 1.00 87.25 82 ALA A CA 1
ATOM 652 C C . ALA A 1 82 ? -8.860 7.014 11.205 1.00 87.25 82 ALA A C 1
ATOM 654 O O . ALA A 1 82 ? -9.743 6.726 12.012 1.00 87.25 82 ALA A O 1
ATOM 655 N N . ASP A 1 83 ? -8.601 6.261 10.134 1.00 87.50 83 ASP A N 1
ATOM 656 C CA . ASP A 1 83 ? -9.360 5.047 9.807 1.00 87.50 83 ASP A CA 1
ATOM 657 C C . ASP A 1 83 ? -9.174 3.938 10.852 1.00 87.50 83 ASP A C 1
ATOM 659 O O . ASP A 1 83 ? -10.139 3.288 11.261 1.00 87.50 83 ASP A O 1
ATOM 663 N N . GLN A 1 84 ? -7.949 3.759 11.355 1.00 85.94 84 GLN A N 1
ATOM 664 C CA . GLN A 1 84 ? -7.674 2.868 12.484 1.00 85.94 84 GLN A CA 1
ATOM 665 C C . GLN A 1 84 ? -8.482 3.258 13.731 1.00 85.94 84 GLN A C 1
ATOM 667 O O . GLN A 1 84 ? -9.061 2.388 14.388 1.00 85.94 84 GLN A O 1
ATOM 672 N N . PHE A 1 85 ? -8.545 4.550 14.055 1.00 85.75 85 PHE A N 1
ATOM 673 C CA . PHE A 1 85 ? -9.320 5.046 15.189 1.00 85.75 85 PHE A CA 1
ATOM 674 C C . PHE A 1 85 ? -10.823 4.806 14.998 1.00 85.75 85 PHE A C 1
ATOM 676 O O . PHE A 1 85 ? -11.495 4.348 15.922 1.00 85.75 85 PHE A O 1
ATOM 683 N N . LEU A 1 86 ? -11.344 5.041 13.792 1.00 87.19 86 LEU A N 1
ATOM 684 C CA . LEU A 1 86 ? -12.749 4.792 13.477 1.00 87.19 86 LEU A CA 1
ATOM 685 C C . LEU A 1 86 ? -13.100 3.302 13.585 1.00 87.19 86 LEU A C 1
ATOM 687 O O . LEU A 1 86 ? -14.120 2.945 14.175 1.00 87.19 86 LEU A O 1
ATOM 691 N N . LEU A 1 87 ? -12.242 2.417 13.064 1.00 84.00 87 LEU A N 1
ATOM 692 C CA . LEU A 1 87 ? -12.432 0.973 13.192 1.00 84.00 87 LEU A CA 1
ATOM 693 C C . LEU A 1 87 ? -12.453 0.544 14.661 1.00 84.00 87 LEU A C 1
ATOM 695 O O . LEU A 1 87 ? -13.306 -0.253 15.049 1.00 84.00 87 LEU A O 1
ATOM 699 N N . ARG A 1 88 ? -11.544 1.084 15.478 1.00 81.44 88 ARG A N 1
ATOM 700 C CA . ARG A 1 88 ? -11.504 0.824 16.921 1.00 81.44 88 ARG A CA 1
ATOM 701 C C . ARG A 1 88 ? -12.814 1.206 17.596 1.00 81.44 88 ARG A C 1
ATOM 703 O O . ARG A 1 88 ? -13.352 0.401 18.356 1.00 81.44 88 ARG A O 1
ATOM 710 N N . ASP A 1 89 ? -13.325 2.402 17.323 1.00 82.81 89 ASP A N 1
ATOM 711 C CA . ASP A 1 89 ? -14.577 2.869 17.917 1.00 82.81 89 ASP A CA 1
ATOM 712 C C . ASP A 1 89 ? -15.755 1.971 17.507 1.00 82.81 89 ASP A C 1
ATOM 714 O O . ASP A 1 89 ? -16.522 1.510 18.352 1.00 82.81 89 ASP A O 1
ATOM 718 N N . LEU A 1 90 ? -15.838 1.596 16.226 1.00 82.94 90 LEU A N 1
ATOM 719 C CA . LEU A 1 90 ? -16.862 0.674 15.728 1.00 82.94 90 LEU A CA 1
ATOM 720 C C . LEU A 1 90 ? -16.779 -0.711 16.378 1.00 82.94 90 LEU A C 1
ATOM 722 O O . LEU A 1 90 ? -17.802 -1.249 16.803 1.00 82.94 90 LEU A O 1
ATOM 726 N N . VAL A 1 91 ? -15.581 -1.293 16.464 1.00 80.56 91 VAL A N 1
ATOM 727 C CA . VAL A 1 91 ? -15.360 -2.603 17.092 1.00 80.56 91 VAL A CA 1
ATOM 728 C C . VAL A 1 91 ? -15.732 -2.545 18.569 1.00 80.56 91 VAL A C 1
ATOM 730 O O . VAL A 1 91 ? -16.484 -3.394 19.038 1.00 80.56 91 VAL A O 1
ATOM 733 N N . THR A 1 92 ? -15.292 -1.510 19.280 1.00 76.00 92 THR A N 1
ATOM 734 C CA . THR A 1 92 ? -15.588 -1.327 20.705 1.00 76.00 92 THR A CA 1
ATOM 735 C C . THR A 1 92 ? -17.089 -1.182 20.935 1.00 76.00 92 THR A C 1
ATOM 737 O O . THR A 1 92 ? -17.657 -1.884 21.768 1.00 76.00 92 THR A O 1
ATOM 740 N N . ASN A 1 93 ? -17.768 -0.342 20.151 1.00 78.56 93 ASN A N 1
ATOM 741 C CA . ASN A 1 93 ? -19.212 -0.133 20.263 1.00 78.56 93 ASN A CA 1
ATOM 742 C C . ASN A 1 93 ? -20.024 -1.386 19.905 1.00 78.56 93 ASN A C 1
ATOM 744 O O . ASN A 1 93 ? -21.061 -1.634 20.515 1.00 78.56 93 ASN A O 1
ATOM 748 N N . ARG A 1 94 ? -19.563 -2.206 18.951 1.00 77.69 94 ARG A N 1
ATOM 749 C CA . ARG A 1 94 ? -20.217 -3.478 18.604 1.00 77.69 94 ARG A CA 1
ATOM 750 C C . ARG A 1 94 ? -19.964 -4.577 19.635 1.00 77.69 94 ARG A C 1
ATOM 752 O O . ARG A 1 94 ? -20.912 -5.260 20.012 1.00 77.69 94 ARG A O 1
ATOM 759 N N . LEU A 1 95 ? -18.723 -4.745 20.092 1.00 72.00 95 LEU A N 1
ATOM 760 C CA . LEU A 1 95 ? -18.343 -5.797 21.041 1.00 72.00 95 LEU A CA 1
ATOM 761 C C . LEU A 1 95 ? -18.845 -5.514 22.460 1.00 72.00 95 LEU A C 1
ATOM 763 O O . LEU A 1 95 ? -19.200 -6.454 23.161 1.00 72.00 95 LEU A O 1
ATOM 767 N N . ARG A 1 96 ? -18.977 -4.241 22.864 1.00 69.06 96 ARG A N 1
ATOM 768 C CA . ARG A 1 96 ? -19.625 -3.856 24.135 1.00 69.06 96 ARG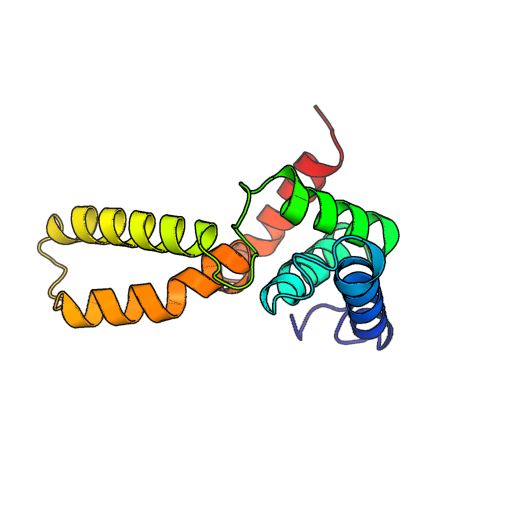 A CA 1
ATOM 769 C C . ARG A 1 96 ? -21.071 -4.350 24.245 1.00 69.06 96 ARG A C 1
ATOM 771 O O . ARG A 1 96 ? -21.566 -4.536 25.351 1.00 69.06 96 ARG A O 1
ATOM 778 N N . CYS A 1 97 ? -21.752 -4.552 23.118 1.00 69.00 97 CYS A N 1
ATOM 779 C CA . CYS A 1 97 ? -23.109 -5.091 23.088 1.00 69.00 97 CYS A CA 1
A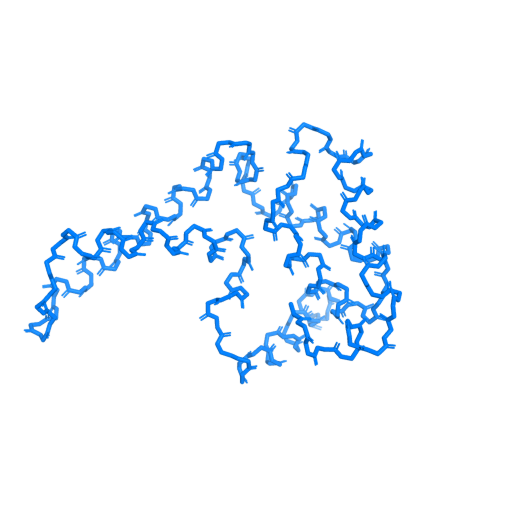TOM 780 C C . CYS A 1 97 ? -23.157 -6.628 23.114 1.00 69.00 97 CYS A C 1
ATOM 782 O O . CYS A 1 97 ? -24.254 -7.175 23.220 1.00 69.00 97 CYS A O 1
ATOM 784 N N . ASP A 1 98 ? -22.018 -7.323 23.008 1.00 71.50 98 ASP A N 1
ATOM 785 C CA . ASP A 1 98 ? -21.962 -8.783 23.067 1.00 71.50 98 ASP A CA 1
ATOM 786 C C . ASP A 1 98 ? -21.605 -9.254 24.490 1.00 71.50 98 ASP A C 1
ATOM 788 O O . ASP A 1 98 ? -20.449 -9.157 24.911 1.00 71.50 98 ASP A O 1
ATOM 792 N N . PRO A 1 99 ? -22.565 -9.822 25.243 1.00 65.81 99 PRO A N 1
ATOM 793 C CA . PRO A 1 99 ? -22.325 -10.295 26.604 1.00 65.81 99 PRO A CA 1
ATOM 794 C C . PRO A 1 99 ? -21.326 -11.464 26.696 1.00 65.81 99 PRO A C 1
ATOM 796 O O . PRO A 1 99 ? -20.939 -11.839 27.801 1.00 65.81 99 PRO A O 1
ATOM 799 N N . LYS A 1 100 ? -20.905 -12.063 25.571 1.00 68.38 100 LYS A N 1
ATOM 800 C CA . LYS A 1 100 ? -19.905 -13.146 25.538 1.00 68.38 100 LYS A CA 1
ATOM 801 C C . LYS A 1 100 ? -18.462 -12.643 25.506 1.00 68.38 100 LYS A C 1
ATOM 803 O O . LYS A 1 100 ? -17.542 -13.444 25.678 1.00 68.38 100 LYS A O 1
ATOM 808 N N . VAL A 1 101 ? -18.243 -11.349 25.272 1.00 65.69 101 VAL A N 1
ATOM 809 C CA . VAL A 1 101 ? -16.905 -10.775 25.107 1.00 65.69 101 VAL A CA 1
ATOM 810 C C . VAL A 1 101 ? -16.442 -10.169 26.428 1.00 65.69 101 VAL A C 1
ATOM 812 O O . VAL A 1 101 ? -16.748 -9.029 26.758 1.00 65.69 101 VAL A O 1
ATOM 815 N N . ILE A 1 102 ? -15.675 -10.948 27.193 1.00 61.22 102 ILE A N 1
ATOM 816 C CA . ILE A 1 102 ? -14.989 -10.492 28.411 1.00 61.22 102 ILE A CA 1
ATOM 817 C C . ILE A 1 102 ? -13.528 -10.221 28.042 1.00 61.22 102 ILE A C 1
ATOM 819 O O . ILE A 1 102 ? -12.628 -11.000 28.345 1.00 61.22 102 ILE A O 1
ATOM 823 N N . LEU A 1 103 ? -13.298 -9.140 27.305 1.00 63.94 103 LEU A N 1
ATOM 824 C CA . LEU A 1 103 ? -11.959 -8.635 27.012 1.00 63.94 103 LEU A CA 1
ATOM 825 C C . LEU A 1 103 ? -11.795 -7.303 27.732 1.00 63.94 103 LEU A C 1
ATOM 827 O O . LEU A 1 103 ? -12.679 -6.450 27.665 1.00 63.94 103 LEU A O 1
ATOM 831 N N . SER A 1 104 ? -10.680 -7.127 28.445 1.00 67.75 104 SER A N 1
ATOM 832 C CA . SER A 1 104 ? -10.381 -5.827 29.040 1.00 67.75 104 SER A CA 1
ATOM 833 C C . SER A 1 104 ? -10.187 -4.799 27.924 1.00 67.75 104 SER A C 1
ATOM 835 O O . SER A 1 104 ? -9.569 -5.093 26.897 1.00 67.75 104 SER A O 1
ATOM 837 N N . GLU A 1 105 ? -10.703 -3.584 28.122 1.00 66.50 105 GLU A N 1
ATOM 838 C CA . GLU A 1 105 ? -10.575 -2.499 27.137 1.00 66.50 105 GLU A CA 1
ATOM 839 C C . GLU A 1 105 ? -9.113 -2.251 26.746 1.00 66.50 105 GLU A C 1
ATOM 841 O O . GLU A 1 105 ? -8.814 -2.018 25.581 1.00 66.50 105 GLU A O 1
ATOM 846 N N . GLN A 1 106 ? -8.189 -2.412 27.696 1.00 65.88 106 GLN A N 1
ATOM 847 C CA . GLN A 1 106 ? -6.752 -2.259 27.474 1.00 65.88 106 GLN A CA 1
ATOM 848 C C . GLN A 1 106 ? -6.176 -3.284 26.487 1.00 65.88 106 GLN A C 1
ATOM 850 O O . GLN A 1 106 ? -5.414 -2.906 25.603 1.00 65.88 106 GLN A O 1
ATOM 855 N N . ILE A 1 107 ? -6.559 -4.562 26.593 1.00 67.50 107 ILE A N 1
ATOM 856 C CA . ILE A 1 107 ? -6.068 -5.607 25.677 1.00 67.50 107 ILE A CA 1
ATOM 857 C C . ILE A 1 107 ? -6.664 -5.406 24.278 1.00 67.50 107 ILE A C 1
ATOM 859 O O . ILE A 1 107 ? -5.982 -5.586 23.269 1.00 67.50 107 ILE A O 1
ATOM 863 N N . MET A 1 108 ? -7.933 -4.999 24.206 1.00 68.44 108 MET A N 1
ATOM 864 C CA . MET A 1 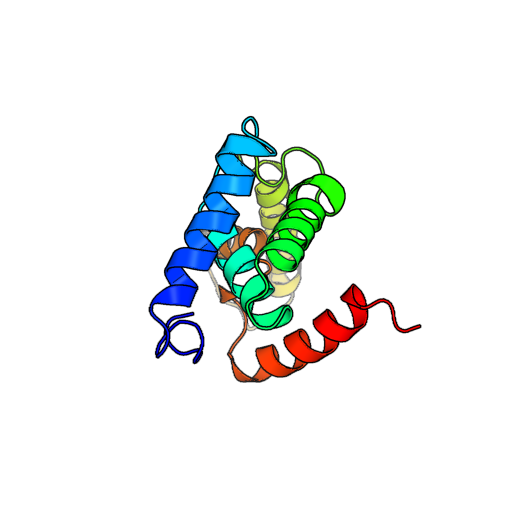108 ? -8.597 -4.700 22.937 1.00 68.44 108 MET A CA 1
ATOM 865 C C . MET A 1 108 ? -7.951 -3.501 22.229 1.00 68.44 108 MET A C 1
ATOM 867 O O . MET A 1 108 ? -7.719 -3.557 21.019 1.00 68.44 108 MET A O 1
ATOM 871 N N . ASP A 1 109 ? -7.608 -2.452 22.974 1.00 68.12 109 ASP A N 1
ATOM 872 C CA . ASP A 1 109 ? -6.914 -1.275 22.451 1.00 68.12 109 ASP A CA 1
ATOM 873 C C . ASP A 1 109 ? -5.520 -1.608 21.923 1.00 68.12 109 ASP A C 1
ATOM 875 O O . ASP A 1 109 ? -5.140 -1.147 20.846 1.00 68.12 109 ASP A O 1
ATOM 879 N N . GLU A 1 110 ? -4.766 -2.428 22.651 1.00 69.62 110 GLU A N 1
ATOM 880 C CA . GLU A 1 110 ? -3.408 -2.813 22.274 1.00 69.62 110 GLU A CA 1
ATOM 881 C C . GLU A 1 110 ? -3.400 -3.645 20.983 1.00 69.62 110 GLU A C 1
ATOM 883 O O . GLU A 1 110 ? -2.697 -3.313 20.025 1.00 69.62 110 GLU A O 1
ATOM 888 N N . ILE A 1 111 ? -4.272 -4.654 20.889 1.00 66.81 111 ILE A N 1
ATOM 889 C CA . ILE A 1 111 ? -4.405 -5.485 19.683 1.00 66.81 111 ILE A CA 1
ATOM 890 C C . ILE A 1 111 ? -4.872 -4.640 18.492 1.00 66.81 111 ILE A C 1
ATOM 892 O O . ILE A 1 111 ? -4.327 -4.751 17.389 1.00 66.81 111 ILE A O 1
ATOM 896 N N . THR A 1 112 ? -5.861 -3.770 18.702 1.00 70.75 112 THR A N 1
ATOM 897 C CA . THR A 1 112 ? -6.419 -2.953 17.621 1.00 70.75 112 THR A CA 1
ATOM 898 C C . THR A 1 112 ? -5.383 -1.957 17.106 1.00 70.75 112 THR A C 1
ATOM 900 O O . THR A 1 112 ? -5.178 -1.871 15.895 1.00 70.75 112 THR A O 1
ATOM 903 N N . ASN A 1 113 ? -4.664 -1.258 17.986 1.00 71.06 113 ASN A N 1
ATOM 904 C CA . ASN A 1 113 ? -3.688 -0.244 17.582 1.00 71.06 113 ASN A CA 1
ATOM 905 C C . ASN A 1 113 ? -2.433 -0.844 16.926 1.00 71.06 113 ASN A C 1
ATOM 907 O O . ASN A 1 113 ? -1.908 -0.272 15.968 1.00 71.06 113 ASN A O 1
ATOM 911 N N . SER A 1 114 ? -1.964 -2.006 17.384 1.00 69.12 114 SER A N 1
ATOM 912 C CA . SER A 1 114 ? -0.751 -2.622 16.831 1.00 69.12 114 SER A CA 1
ATOM 913 C C . SER A 1 114 ? -0.972 -3.315 15.486 1.00 69.12 114 SER A C 1
ATOM 915 O O . SER A 1 114 ? -0.043 -3.396 14.683 1.00 69.12 114 SER A O 1
ATOM 917 N N . VAL A 1 115 ? -2.183 -3.813 15.215 1.00 71.81 115 VAL A N 1
ATOM 918 C CA . VAL A 1 115 ? -2.433 -4.682 14.052 1.00 71.81 115 VAL A CA 1
ATOM 919 C C . VAL A 1 115 ? -3.163 -3.957 12.917 1.00 71.81 115 VAL A C 1
ATOM 921 O O . VAL A 1 115 ? -2.830 -4.146 11.743 1.00 71.81 115 VAL A O 1
ATOM 924 N N . THR A 1 116 ? -4.133 -3.094 13.230 1.00 78.81 116 THR A N 1
ATOM 925 C CA . THR A 1 116 ? -5.055 -2.570 12.204 1.00 78.81 116 THR A CA 1
ATOM 926 C C . THR A 1 116 ? -4.429 -1.527 11.283 1.00 78.81 116 THR A C 1
ATOM 928 O O . THR A 1 116 ? -4.804 -1.468 10.115 1.00 78.81 116 THR A O 1
ATOM 931 N N . LEU A 1 117 ? -3.420 -0.769 11.731 1.00 79.81 117 LEU A N 1
ATOM 932 C CA . LEU A 1 117 ? -2.731 0.191 10.863 1.00 79.81 117 LEU A CA 1
ATOM 933 C C . LEU A 1 117 ? -2.075 -0.517 9.670 1.00 79.81 117 LEU A C 1
ATOM 935 O O . LEU A 1 117 ? -2.203 -0.076 8.530 1.00 79.81 117 LEU A O 1
ATOM 939 N N . ASN A 1 118 ? -1.430 -1.665 9.905 1.00 79.12 118 ASN A N 1
ATOM 940 C CA . ASN A 1 118 ? -0.852 -2.461 8.822 1.00 79.12 118 ASN A CA 1
ATOM 941 C C . ASN A 1 118 ? -1.937 -2.974 7.866 1.00 79.12 118 ASN A C 1
ATOM 943 O O . ASN A 1 118 ? -1.721 -3.013 6.655 1.00 79.12 118 ASN A O 1
ATOM 947 N N . TRP A 1 119 ? -3.115 -3.335 8.382 1.00 81.25 119 TRP A N 1
ATOM 948 C CA . TRP A 1 119 ? -4.237 -3.743 7.541 1.00 81.25 119 TRP A CA 1
ATOM 949 C C . TRP A 1 119 ? -4.682 -2.613 6.622 1.00 81.25 119 TRP A C 1
ATOM 951 O O . TRP A 1 119 ? -4.719 -2.820 5.416 1.00 81.25 119 TRP A O 1
ATOM 961 N N . PHE A 1 120 ? -4.915 -1.413 7.146 1.00 80.25 120 PHE A N 1
ATOM 962 C CA . PHE A 1 120 ? -5.316 -0.268 6.328 1.00 80.25 120 PHE A CA 1
ATOM 963 C C . PHE A 1 120 ? -4.279 0.091 5.264 1.00 80.25 120 PHE A C 1
ATOM 965 O O . PHE A 1 120 ? -4.624 0.257 4.094 1.00 80.25 120 PHE A O 1
ATOM 972 N N . LEU A 1 121 ? -3.001 0.134 5.638 1.00 76.19 121 LEU A N 1
ATOM 973 C CA . LEU A 1 121 ? -1.930 0.498 4.711 1.00 76.19 121 LEU A CA 1
ATOM 974 C C . LEU A 1 121 ? -1.649 -0.580 3.658 1.00 76.19 121 LEU A C 1
ATOM 976 O O . LEU A 1 121 ? -1.160 -0.274 2.576 1.00 76.19 121 LEU A O 1
ATOM 980 N N . SER A 1 122 ? -1.932 -1.848 3.962 1.00 78.56 122 SER A N 1
ATOM 981 C CA . SER A 1 122 ? -1.768 -2.963 3.020 1.00 78.56 122 SER A CA 1
ATOM 982 C C . SER A 1 122 ? -3.057 -3.329 2.283 1.00 78.56 122 SER A C 1
ATOM 984 O O . SER A 1 122 ? -3.110 -4.393 1.668 1.00 78.56 122 SER A O 1
ATOM 986 N N . LEU A 1 123 ? -4.102 -2.494 2.347 1.00 74.69 123 LEU A N 1
ATOM 987 C CA . LEU A 1 123 ? -5.422 -2.785 1.765 1.00 74.69 123 LEU A CA 1
ATOM 988 C C . LEU A 1 123 ? -5.992 -4.133 2.232 1.00 74.69 123 LEU A C 1
ATOM 990 O O . LEU A 1 123 ? -6.529 -4.915 1.450 1.00 74.69 123 LEU A O 1
ATOM 994 N N . PHE A 1 124 ? -5.818 -4.434 3.516 1.00 73.00 124 PHE A N 1
ATOM 995 C CA . PHE A 1 124 ? -6.212 -5.677 4.177 1.00 73.00 124 PHE A CA 1
ATOM 996 C C . PHE A 1 124 ? -5.565 -6.936 3.583 1.00 73.00 124 PHE A C 1
ATOM 998 O O . PHE A 1 124 ? -5.968 -8.054 3.912 1.00 73.00 124 PHE A O 1
ATOM 1005 N N . HIS A 1 125 ? -4.506 -6.791 2.778 1.00 66.88 125 HIS A N 1
ATOM 1006 C CA . HIS A 1 125 ? -3.787 -7.918 2.185 1.00 66.88 125 HIS A CA 1
ATOM 1007 C C . HIS A 1 125 ? -3.324 -8.929 3.244 1.00 66.88 125 HIS A C 1
ATOM 1009 O O . HIS A 1 125 ? -3.455 -10.141 3.059 1.00 66.88 125 HIS A O 1
ATOM 1015 N N . ASN A 1 126 ? -2.813 -8.423 4.368 1.00 64.56 126 ASN A N 1
ATOM 1016 C CA . ASN A 1 126 ? -2.330 -9.240 5.480 1.00 64.56 126 ASN A CA 1
ATOM 1017 C C . ASN A 1 126 ? -3.446 -9.674 6.450 1.00 64.56 126 ASN A C 1
ATOM 1019 O O . ASN A 1 126 ? -3.194 -10.501 7.321 1.00 64.56 126 ASN A O 1
ATOM 1023 N N . ALA A 1 127 ? -4.665 -9.143 6.307 1.00 63.91 127 ALA A N 1
ATOM 1024 C CA . ALA A 1 127 ? -5.791 -9.430 7.198 1.00 63.91 127 ALA A CA 1
ATOM 1025 C C . ALA A 1 127 ? -6.637 -10.630 6.736 1.00 63.91 127 ALA A C 1
ATOM 1027 O O . ALA A 1 127 ? -7.304 -11.261 7.553 1.00 63.91 127 ALA A O 1
ATOM 1028 N N . VAL A 1 128 ? -6.623 -10.960 5.435 1.00 60.41 128 VAL A N 1
ATOM 1029 C CA . VAL A 1 128 ? -7.546 -11.951 4.851 1.00 60.41 128 VAL A CA 1
ATOM 1030 C C . VAL A 1 128 ? -6.843 -13.284 4.502 1.00 60.41 128 VAL A C 1
ATOM 1032 O O . VAL A 1 128 ? -5.842 -13.303 3.763 1.00 60.41 128 VAL A O 1
ATOM 1035 N N . PRO A 1 129 ? -7.367 -14.441 4.963 1.00 60.31 129 PRO A N 1
ATOM 1036 C CA . PRO A 1 129 ? -6.870 -15.764 4.579 1.00 60.31 129 PRO A CA 1
ATOM 1037 C C . PRO A 1 129 ? -6.878 -15.978 3.056 1.00 60.31 129 PRO A C 1
ATOM 1039 O O . PRO A 1 129 ? -7.799 -15.554 2.358 1.00 60.31 129 PRO A O 1
ATOM 1042 N N . TRP A 1 130 ? -5.866 -16.677 2.531 1.00 52.84 130 TRP A N 1
ATOM 1043 C CA . TRP A 1 130 ? -5.639 -16.893 1.088 1.00 52.84 130 TRP A CA 1
ATOM 1044 C C . TRP A 1 130 ? -6.858 -17.382 0.294 1.00 52.84 130 TRP A C 1
ATOM 1046 O O . TRP A 1 130 ? -7.020 -17.005 -0.863 1.00 52.84 130 TRP A O 1
ATOM 1056 N N . GLN A 1 131 ? -7.740 -18.150 0.927 1.00 55.62 131 GLN A N 1
ATOM 1057 C CA . GLN A 1 131 ? -8.939 -18.743 0.320 1.00 55.62 131 GLN A CA 1
ATOM 1058 C C . GLN A 1 131 ? -9.891 -17.692 -0.286 1.00 55.62 131 GLN A C 1
ATOM 1060 O O . GLN A 1 131 ? -10.567 -17.968 -1.270 1.00 55.62 131 GLN A O 1
ATOM 1065 N N . HIS A 1 132 ? -9.889 -16.463 0.242 1.00 53.38 132 HIS A N 1
ATOM 1066 C CA . HIS A 1 132 ? -10.731 -15.364 -0.246 1.00 53.38 132 HIS A CA 1
ATOM 1067 C C . HIS A 1 132 ? -9.977 -14.387 -1.174 1.00 53.38 132 HIS A C 1
ATOM 1069 O O . HIS A 1 132 ? -10.594 -13.521 -1.797 1.00 53.38 132 HIS A O 1
ATOM 1075 N N . ARG A 1 133 ? -8.648 -14.525 -1.325 1.00 59.72 133 ARG A N 1
ATOM 1076 C CA . ARG A 1 133 ? -7.828 -13.635 -2.172 1.00 59.72 133 ARG A CA 1
ATOM 1077 C C . ARG A 1 133 ? -8.034 -13.865 -3.664 1.00 59.72 133 ARG A C 1
ATOM 1079 O O . ARG A 1 133 ? -8.035 -12.894 -4.409 1.00 59.72 133 ARG A O 1
ATOM 1086 N N . ALA A 1 134 ? -8.261 -15.106 -4.099 1.00 53.88 134 ALA A N 1
ATOM 1087 C CA . ALA A 1 134 ? -8.538 -15.413 -5.506 1.00 53.88 134 ALA A CA 1
ATOM 1088 C C . ALA A 1 134 ? -9.814 -14.711 -6.016 1.00 53.88 134 ALA A C 1
ATOM 1090 O O . ALA A 1 134 ? -9.848 -14.208 -7.136 1.00 53.88 134 ALA A O 1
ATOM 1091 N N . TYR A 1 135 ? -10.834 -14.594 -5.160 1.00 52.22 135 TYR A N 1
ATOM 1092 C CA . TYR A 1 135 ? -12.085 -13.902 -5.479 1.00 52.22 135 TYR A CA 1
ATOM 1093 C C . TYR A 1 135 ? -11.901 -12.381 -5.601 1.00 52.22 135 TYR A C 1
ATOM 1095 O O . TYR A 1 135 ? -12.422 -11.762 -6.528 1.00 52.22 135 TYR A O 1
ATOM 1103 N N . LEU A 1 136 ? -11.107 -11.777 -4.710 1.00 54.62 136 LEU A N 1
ATOM 1104 C CA . LEU A 1 136 ? -10.736 -10.362 -4.809 1.00 54.62 136 LEU A CA 1
ATOM 1105 C C . LEU A 1 136 ? -9.860 -10.085 -6.030 1.00 54.62 136 LEU A C 1
ATOM 1107 O O . LEU A 1 136 ? -10.037 -9.056 -6.662 1.00 54.62 136 LEU A O 1
ATOM 1111 N N . HIS A 1 137 ? -8.979 -11.013 -6.400 1.00 54.88 137 HIS A N 1
ATOM 1112 C CA . HIS A 1 137 ? -8.145 -10.911 -7.596 1.00 54.88 137 HIS A CA 1
ATOM 1113 C C . HIS A 1 137 ? -8.964 -10.952 -8.896 1.00 54.88 137 HIS A C 1
ATOM 1115 O O . HIS A 1 137 ? -8.636 -10.276 -9.870 1.00 54.88 137 HIS A O 1
ATOM 1121 N N . TYR A 1 138 ? -10.045 -11.736 -8.910 1.00 53.94 138 TYR A N 1
ATOM 1122 C CA . TYR A 1 138 ? -11.002 -11.772 -10.015 1.00 53.94 138 TYR A CA 1
ATOM 1123 C C . TYR A 1 138 ? -11.849 -10.489 -10.071 1.00 53.94 138 TYR A C 1
ATOM 1125 O O . TYR A 1 138 ? -11.965 -9.869 -11.127 1.00 53.94 138 TYR A O 1
ATOM 1133 N N . LYS A 1 139 ? -12.380 -10.027 -8.927 1.00 52.56 139 LYS A N 1
ATOM 1134 C CA . LYS A 1 139 ? -13.154 -8.773 -8.852 1.00 52.56 139 LYS A CA 1
ATOM 1135 C C . LYS A 1 139 ? -12.315 -7.520 -9.117 1.00 52.56 139 LYS A C 1
ATOM 1137 O O . LYS A 1 139 ? -12.827 -6.589 -9.727 1.00 52.56 139 LYS A O 1
ATOM 1142 N N . SER A 1 140 ? -11.053 -7.473 -8.699 1.00 52.94 140 SER A N 1
ATOM 1143 C CA . SER A 1 140 ? -10.171 -6.328 -8.953 1.00 52.94 140 SER A CA 1
ATOM 1144 C C . SER A 1 140 ? -9.766 -6.235 -10.424 1.00 52.94 140 SER A C 1
ATOM 1146 O O . SER A 1 140 ? -9.774 -5.131 -10.962 1.00 52.94 140 SER A O 1
ATOM 1148 N N . LYS A 1 141 ? -9.518 -7.369 -11.109 1.00 52.31 141 LYS A N 1
ATOM 1149 C CA . LYS A 1 141 ? -9.363 -7.393 -12.578 1.00 52.31 141 LYS A CA 1
ATOM 1150 C C . LYS A 1 141 ? -10.597 -6.796 -13.271 1.00 52.31 141 LYS A C 1
ATOM 1152 O O . LYS A 1 141 ? -10.440 -5.984 -14.173 1.00 52.31 141 LYS A O 1
ATOM 1157 N N . LEU A 1 142 ? -11.809 -7.122 -12.812 1.00 50.38 142 LEU A N 1
ATOM 1158 C CA . LEU A 1 142 ? -13.057 -6.561 -13.354 1.00 50.38 142 LEU A CA 1
ATOM 1159 C C . LEU A 1 142 ? -13.210 -5.051 -13.093 1.00 50.38 142 LEU A C 1
ATOM 1161 O O . LEU A 1 142 ? -13.534 -4.308 -14.014 1.00 50.38 142 LEU A O 1
ATOM 1165 N N . TYR A 1 143 ? -12.939 -4.588 -11.869 1.00 46.91 143 TYR A N 1
ATOM 1166 C CA . TYR A 1 143 ? -13.070 -3.169 -11.506 1.00 46.91 143 TYR A CA 1
ATOM 1167 C C . TYR A 1 143 ? -12.025 -2.265 -12.178 1.00 46.91 143 TYR A C 1
ATOM 1169 O O . TYR A 1 143 ? -12.317 -1.105 -12.451 1.00 46.91 143 TYR A O 1
ATOM 1177 N N . ILE A 1 144 ? -10.818 -2.775 -12.447 1.00 51.06 144 ILE A N 1
ATOM 1178 C CA . ILE A 1 144 ? -9.710 -1.984 -13.007 1.00 51.06 144 ILE A CA 1
ATOM 1179 C C . ILE A 1 144 ? -9.687 -2.031 -14.546 1.00 51.06 144 ILE A C 1
ATOM 1181 O O . ILE A 1 144 ? -9.305 -1.046 -15.172 1.00 51.06 144 ILE A O 1
ATOM 1185 N N . CYS A 1 145 ? -10.139 -3.121 -15.181 1.00 46.09 145 CYS A N 1
ATOM 1186 C CA . CYS A 1 145 ? -10.229 -3.213 -16.648 1.00 46.09 145 CYS A CA 1
ATOM 1187 C C . CYS A 1 145 ? -11.502 -2.596 -17.258 1.00 46.09 145 CYS A C 1
ATOM 1189 O O . CYS A 1 145 ? -11.680 -2.690 -18.469 1.00 46.09 145 CYS A O 1
ATOM 1191 N N . GLY A 1 146 ? -12.369 -1.954 -16.468 1.00 42.28 146 GLY A N 1
ATOM 1192 C CA . GLY A 1 146 ? -13.458 -1.128 -17.001 1.00 42.28 146 GLY A CA 1
ATOM 1193 C C . GLY A 1 146 ? -14.495 -1.875 -17.845 1.00 42.28 146 GLY A C 1
ATOM 1194 O O . GLY A 1 146 ? -15.009 -1.310 -18.806 1.00 42.28 146 GLY A O 1
ATOM 1195 N N . VAL A 1 147 ? -14.818 -3.125 -17.509 1.00 39.31 147 VAL A N 1
ATOM 1196 C CA . VAL A 1 147 ? -15.969 -3.800 -18.125 1.00 39.31 147 VAL A CA 1
ATOM 1197 C C . VAL A 1 147 ? -17.211 -3.453 -17.301 1.00 39.31 147 VAL A C 1
ATOM 1199 O O . VAL A 1 147 ? -17.429 -4.033 -16.236 1.00 39.31 147 VAL A O 1
ATOM 1202 N N . GLN A 1 148 ? -17.965 -2.452 -17.772 1.00 38.12 148 GLN A N 1
ATOM 1203 C CA . GLN A 1 148 ? -19.402 -2.338 -17.489 1.00 38.12 148 GLN A CA 1
ATOM 1204 C C . GLN A 1 148 ? -20.155 -3.485 -18.163 1.00 38.12 148 GLN A C 1
ATOM 1206 O O . GLN A 1 148 ? -19.767 -3.854 -19.295 1.00 38.12 148 GLN A O 1
#

Foldseek 3Di:
DCPDCLNPVDPVLVVLLVVLLCCCCPPPCVQLHDDPLLSLQLSLLCVLVVNDSVSSSVSSCCVPVPVFDPLCSHPVNVRLVVVLVVVLVVCCVVVVPPPVDPDDNVVSVVCSVVPRSSCSSNVNSVVDDPVCVVVVSVVVNVVVVPDD

Secondary structure (DSSP, 8-state):
-TTSHHHHT-THHHHHHHHHHHIIIIII-TTT---TTHHHHHHHHHHHTTT-HHHHHHHHHIIIIIISPTTSSSTT-HHHHHHHHHHHHHHHHHHTT-TT----HHHHHHHHHHHHHHHHHTTTTTTS-GGGHHHHHHHHHHHHTT--

pLDDT: mean 76.84, std 15.14, range [38.12, 96.69]